Protein AF-A0A7S3ESA7-F1 (afdb_monomer_lite)

Foldseek 3Di:
DLVVVVVVLVVLLCPCLVPPDPPAVVLSVVLVVLLCLLCVLVVLVVVLVVCVPVPDLVVNLVSLVVSLVSLCVSQVVSLVVSLVSLVVCCVVHDVVSSVSNNVSSVVSNVSSVVVSVVSVVVVVVSVVVVVVD

Radius of gyration: 17.73 Å; chains: 1; bounding box: 46×23×50 Å

Organism: NCBI:txid156174

pLDDT: mean 87.41, std 5.63, range [57.69, 95.0]

Secondary structure (DSSP, 8-state):
-HHHHHHHHHHHHHHHHHHSPTTHHHHHHHHHHHHHGGGHHHHHHHHHHHHTTTT-HHHHHHHHHHHHHHHIIIIIIHHHHHHHHHHTTGGGS-HHHHHHHHHHHHHHHHHHHHHHHHHHHHHHHHHHHTT--

Sequence (133 aa):
AGRLAHHTIQLCANMPALRCSPPAARAVRTYLCCAYLAEASTVFLRLRGLTKGAGWPRTQQALLKALVLSFLASRTLNFPACTAMILRRETMLPPAVFRLHMFFAGAGILLNAGWLVQIISILKEERASARSS

Structure (mmCIF, N/CA/C/O backbone):
data_AF-A0A7S3ESA7-F1
#
_entry.id   AF-A0A7S3ESA7-F1
#
loop_
_atom_site.group_PDB
_atom_site.id
_atom_site.type_symbol
_atom_site.label_atom_id
_atom_site.label_alt_id
_atom_site.label_comp_id
_atom_site.label_asym_id
_atom_site.label_entity_id
_atom_site.label_seq_id
_atom_site.pdbx_PDB_ins_code
_atom_site.Cartn_x
_atom_site.Cartn_y
_atom_site.Cartn_z
_atom_site.occupancy
_atom_site.B_iso_or_equiv
_atom_site.auth_seq_id
_atom_site.auth_comp_id
_atom_site.auth_asym_id
_atom_site.auth_atom_id
_atom_site.pdbx_PDB_model_num
ATOM 1 N N . ALA A 1 1 ? -8.411 -13.399 4.066 1.00 57.69 1 ALA A N 1
ATOM 2 C CA . ALA A 1 1 ? -8.221 -13.010 2.651 1.00 57.69 1 ALA A CA 1
ATOM 3 C C . ALA A 1 1 ? -7.338 -11.763 2.474 1.00 57.69 1 ALA A C 1
ATOM 5 O O . ALA A 1 1 ? -6.293 -11.882 1.852 1.00 57.69 1 ALA A O 1
ATOM 6 N N . GLY A 1 2 ? -7.674 -10.598 3.054 1.00 69.94 2 GLY A N 1
ATOM 7 C CA . GLY A 1 2 ? -6.978 -9.326 2.755 1.00 69.94 2 GLY A CA 1
ATOM 8 C C . GLY A 1 2 ? -5.456 -9.285 2.987 1.00 69.94 2 GLY A C 1
ATOM 9 O O . GLY A 1 2 ? -4.736 -8.734 2.164 1.00 69.94 2 GLY A O 1
ATOM 10 N N . ARG A 1 3 ? -4.936 -9.912 4.055 1.00 77.88 3 ARG A N 1
ATOM 11 C CA . ARG A 1 3 ? -3.478 -9.967 4.312 1.00 77.88 3 ARG A CA 1
ATOM 12 C C . ARG A 1 3 ? -2.710 -10.786 3.274 1.00 77.88 3 ARG A C 1
ATOM 14 O O . ARG A 1 3 ? -1.616 -10.401 2.888 1.00 77.88 3 ARG A O 1
ATOM 21 N N . LEU A 1 4 ? -3.286 -11.902 2.826 1.00 82.94 4 LEU A N 1
ATOM 22 C CA . LEU A 1 4 ? -2.665 -12.737 1.800 1.00 82.94 4 LEU A CA 1
ATOM 23 C C . LEU A 1 4 ? -2.599 -11.973 0.475 1.00 82.94 4 LEU A C 1
ATOM 25 O O . LEU A 1 4 ? -1.524 -11.862 -0.097 1.00 82.94 4 LEU A O 1
ATOM 29 N N . ALA A 1 5 ? -3.715 -11.363 0.059 1.00 78.81 5 ALA A N 1
ATOM 30 C CA . ALA A 1 5 ? -3.761 -10.524 -1.138 1.00 78.81 5 ALA A CA 1
ATOM 31 C C . ALA A 1 5 ? -2.725 -9.387 -1.083 1.00 78.81 5 ALA A C 1
ATOM 33 O O . ALA A 1 5 ? -1.999 -9.169 -2.047 1.00 78.81 5 ALA A O 1
ATOM 34 N N . HIS A 1 6 ? -2.594 -8.717 0.067 1.00 83.00 6 HIS A N 1
ATOM 35 C CA . HIS A 1 6 ? -1.585 -7.677 0.292 1.00 83.00 6 HIS A CA 1
ATOM 36 C C . HIS A 1 6 ? -0.153 -8.184 0.081 1.00 83.00 6 HIS A C 1
ATOM 38 O O . HIS A 1 6 ? 0.613 -7.567 -0.654 1.00 83.00 6 HIS A O 1
ATOM 44 N N . HIS A 1 7 ? 0.201 -9.330 0.668 1.00 86.44 7 HIS A N 1
ATOM 45 C CA . HIS A 1 7 ? 1.538 -9.905 0.506 1.00 86.44 7 HIS A CA 1
ATOM 46 C C . HIS A 1 7 ? 1.797 -10.423 -0.910 1.00 86.44 7 HIS A C 1
ATOM 48 O O . HIS A 1 7 ? 2.913 -10.282 -1.401 1.00 86.44 7 HIS A O 1
ATOM 54 N N . THR A 1 8 ? 0.786 -10.959 -1.598 1.00 86.31 8 THR A N 1
ATOM 55 C CA . THR A 1 8 ? 0.902 -11.328 -3.015 1.00 86.31 8 THR A CA 1
ATOM 56 C C . THR A 1 8 ? 1.194 -10.099 -3.875 1.00 86.31 8 THR A C 1
ATOM 58 O O . THR A 1 8 ? 2.134 -10.120 -4.665 1.00 86.31 8 THR A O 1
ATOM 61 N N . ILE A 1 9 ? 0.453 -9.003 -3.674 1.00 85.25 9 ILE A N 1
ATOM 62 C CA . ILE A 1 9 ? 0.683 -7.729 -4.373 1.00 85.25 9 ILE A CA 1
ATOM 63 C C . ILE A 1 9 ? 2.100 -7.216 -4.091 1.00 85.25 9 ILE A C 1
ATOM 65 O O . ILE A 1 9 ? 2.820 -6.863 -5.023 1.00 85.25 9 ILE A O 1
ATOM 69 N N . GLN A 1 10 ? 2.529 -7.219 -2.823 1.00 88.12 10 GLN A N 1
ATOM 70 C CA . GLN A 1 10 ? 3.884 -6.815 -2.443 1.00 88.12 10 GLN A CA 1
ATOM 71 C C . GLN A 1 10 ? 4.950 -7.686 -3.107 1.00 88.12 10 GLN A C 1
ATOM 73 O O . GLN A 1 10 ? 5.914 -7.151 -3.645 1.00 88.12 10 GLN A O 1
ATOM 78 N N . LEU A 1 11 ? 4.801 -9.011 -3.089 1.00 89.31 11 LEU A N 1
ATOM 79 C CA . LEU A 1 11 ? 5.768 -9.922 -3.695 1.00 89.31 11 LEU A CA 1
ATOM 80 C C . LEU A 1 11 ? 5.910 -9.640 -5.194 1.00 89.31 11 LEU A C 1
ATOM 82 O O . LEU A 1 11 ? 7.020 -9.426 -5.681 1.00 89.31 11 LEU A O 1
ATOM 86 N N . CYS A 1 12 ? 4.790 -9.571 -5.914 1.00 88.75 12 CYS A N 1
ATOM 87 C CA . CYS A 1 12 ? 4.797 -9.319 -7.350 1.00 88.75 12 CYS A CA 1
ATOM 88 C C . CYS A 1 12 ? 5.355 -7.931 -7.699 1.00 88.75 12 CYS A C 1
ATOM 90 O O . CYS A 1 12 ? 6.113 -7.814 -8.659 1.00 88.75 12 CYS A O 1
ATOM 92 N N . ALA A 1 13 ? 5.040 -6.899 -6.912 1.00 86.88 13 ALA A N 1
ATOM 93 C CA . ALA A 1 13 ? 5.560 -5.549 -7.121 1.00 86.88 13 ALA A CA 1
ATOM 94 C C . ALA A 1 13 ? 7.057 -5.420 -6.779 1.00 86.88 13 ALA A C 1
ATOM 96 O O . ALA A 1 13 ? 7.756 -4.621 -7.393 1.00 86.88 13 ALA A O 1
ATOM 97 N N . ASN A 1 14 ? 7.577 -6.207 -5.831 1.00 92.56 14 ASN A N 1
ATOM 98 C CA . ASN A 1 14 ? 8.996 -6.185 -5.459 1.00 92.56 14 ASN A CA 1
ATOM 99 C C . ASN A 1 14 ? 9.891 -6.976 -6.424 1.00 92.56 14 ASN A C 1
ATOM 101 O O . ASN A 1 14 ? 11.070 -6.653 -6.569 1.00 92.56 14 ASN A O 1
ATOM 105 N N . MET A 1 15 ? 9.363 -7.996 -7.105 1.00 92.62 15 MET A N 1
ATOM 106 C CA . MET A 1 15 ? 10.154 -8.833 -8.015 1.00 92.62 15 MET A CA 1
ATOM 107 C C . MET A 1 15 ? 10.915 -8.027 -9.090 1.00 92.62 15 MET A C 1
ATOM 109 O O . MET A 1 15 ? 12.118 -8.261 -9.260 1.00 92.62 15 MET A O 1
ATOM 113 N N . PRO A 1 16 ? 10.310 -7.028 -9.764 1.00 91.19 16 PRO A N 1
ATOM 114 C CA . PRO A 1 16 ? 11.033 -6.169 -10.703 1.00 91.19 16 PRO A CA 1
ATOM 115 C C . PRO A 1 16 ? 12.182 -5.357 -10.082 1.00 91.19 16 PRO A C 1
ATOM 117 O O . PRO A 1 16 ? 13.198 -5.150 -10.742 1.00 91.19 16 PRO A O 1
ATOM 120 N N . ALA A 1 17 ? 12.099 -4.957 -8.805 1.00 90.38 17 ALA A N 1
ATOM 121 C CA . ALA A 1 17 ? 13.199 -4.256 -8.121 1.00 90.38 17 ALA A CA 1
ATOM 122 C C . ALA A 1 17 ? 14.455 -5.126 -7.931 1.00 90.38 17 ALA A C 1
ATOM 124 O O . ALA A 1 17 ? 15.556 -4.584 -7.759 1.00 90.38 17 ALA A O 1
ATOM 125 N N . LEU A 1 18 ? 14.290 -6.452 -7.946 1.00 91.12 18 LEU A N 1
ATOM 126 C CA . LEU A 1 18 ? 15.369 -7.433 -7.817 1.00 91.12 18 LEU A CA 1
ATOM 127 C C . LEU A 1 18 ? 15.870 -7.937 -9.173 1.00 91.12 18 LEU A C 1
ATOM 129 O O . LEU A 1 18 ? 17.052 -8.233 -9.311 1.00 91.12 18 LEU A O 1
ATOM 133 N N . ARG A 1 19 ? 14.975 -8.063 -10.161 1.00 92.12 19 ARG A N 1
ATOM 134 C CA . ARG A 1 19 ? 15.272 -8.715 -11.447 1.00 92.12 19 ARG A CA 1
ATOM 135 C C . ARG A 1 19 ? 15.637 -7.757 -12.579 1.00 92.12 19 ARG A C 1
ATOM 137 O O . ARG A 1 19 ? 16.294 -8.188 -13.520 1.00 92.12 19 ARG A O 1
ATOM 144 N N . CYS A 1 20 ? 15.221 -6.492 -12.532 1.00 91.06 20 CYS A N 1
ATOM 145 C CA . CYS A 1 20 ? 15.590 -5.528 -13.568 1.00 91.06 20 CYS A CA 1
ATOM 146 C C . CYS A 1 20 ? 17.050 -5.069 -13.424 1.00 91.06 20 CYS A C 1
ATOM 148 O O . CYS A 1 20 ? 17.587 -4.977 -12.320 1.00 91.06 20 CYS A O 1
ATOM 150 N N . SER A 1 21 ? 17.676 -4.698 -14.540 1.00 91.69 21 SER A N 1
ATOM 151 C CA . SER A 1 21 ? 18.940 -3.961 -14.537 1.00 91.69 21 SER A CA 1
ATOM 152 C C . SER A 1 21 ? 18.704 -2.459 -14.284 1.00 91.69 21 SER A C 1
ATOM 154 O O . SER A 1 21 ? 17.595 -1.943 -14.481 1.00 91.69 21 SER A O 1
ATOM 156 N N . PRO A 1 22 ? 19.715 -1.708 -13.811 1.00 91.19 22 PRO A N 1
ATOM 157 C CA . PRO A 1 22 ? 19.671 -0.247 -13.833 1.00 91.19 22 PRO A CA 1
ATOM 158 C C . PRO A 1 22 ? 19.503 0.274 -15.276 1.00 91.19 22 PRO A C 1
ATOM 160 O O . PRO A 1 22 ? 20.101 -0.304 -16.180 1.00 91.19 22 PRO A O 1
ATOM 163 N N . PRO A 1 23 ? 18.740 1.362 -15.516 1.00 91.00 23 PRO A N 1
ATOM 164 C CA . PRO A 1 23 ? 18.123 2.273 -14.543 1.00 91.00 23 PRO A CA 1
ATOM 165 C C . PRO A 1 23 ? 16.756 1.823 -13.997 1.00 91.00 23 PRO A C 1
ATOM 167 O O . PRO A 1 23 ? 16.333 2.347 -12.964 1.00 91.00 23 PRO A O 1
ATOM 170 N N . ALA A 1 24 ? 16.102 0.840 -14.619 1.00 90.50 24 ALA A N 1
ATOM 171 C CA . ALA A 1 24 ? 14.752 0.395 -14.263 1.00 90.50 24 ALA A CA 1
ATOM 172 C C . ALA A 1 24 ? 14.640 -0.031 -12.790 1.00 90.50 24 ALA A C 1
ATOM 174 O O . ALA A 1 24 ? 13.763 0.447 -12.072 1.00 90.50 24 ALA A O 1
ATOM 175 N N . ALA A 1 25 ? 15.582 -0.838 -12.288 1.00 91.38 25 ALA A N 1
ATOM 176 C CA . ALA A 1 25 ? 15.570 -1.268 -10.885 1.00 91.38 25 ALA A CA 1
ATOM 177 C C . ALA A 1 25 ? 15.638 -0.105 -9.883 1.00 91.38 25 ALA A C 1
ATOM 179 O O . ALA A 1 25 ? 15.008 -0.164 -8.827 1.00 91.38 25 ALA A O 1
ATOM 180 N N . ARG A 1 26 ? 16.372 0.972 -10.204 1.00 93.06 26 ARG A N 1
ATOM 181 C CA . ARG A 1 26 ? 16.441 2.164 -9.342 1.00 93.06 26 ARG A CA 1
ATOM 182 C C . ARG A 1 26 ? 15.101 2.889 -9.311 1.00 93.06 26 ARG A C 1
ATOM 184 O O . ARG A 1 26 ? 14.624 3.197 -8.225 1.00 93.06 26 ARG A O 1
ATOM 191 N N . ALA A 1 27 ? 14.478 3.085 -10.474 1.00 90.88 27 ALA A N 1
ATOM 192 C CA . ALA A 1 27 ? 13.153 3.691 -10.561 1.00 90.88 27 ALA A CA 1
ATOM 193 C C . ALA A 1 27 ? 12.117 2.898 -9.748 1.00 90.88 27 ALA A C 1
ATOM 195 O O . ALA A 1 27 ? 11.374 3.501 -8.974 1.00 90.88 27 ALA A O 1
ATOM 196 N N . VAL A 1 28 ? 12.133 1.561 -9.865 1.00 92.31 28 VAL A N 1
ATOM 197 C CA . VAL A 1 28 ? 11.238 0.668 -9.114 1.00 92.31 28 VAL A CA 1
ATOM 198 C C . VAL A 1 28 ? 11.408 0.845 -7.608 1.00 92.31 28 VAL A C 1
ATOM 200 O O . VAL A 1 28 ? 10.438 1.089 -6.894 1.00 92.31 28 VAL A O 1
ATOM 203 N N . ARG A 1 29 ? 12.647 0.795 -7.112 1.00 93.31 29 ARG A N 1
ATOM 204 C CA . ARG A 1 29 ? 12.933 0.962 -5.679 1.00 93.31 29 ARG A CA 1
ATOM 205 C C . ARG A 1 29 ? 12.453 2.311 -5.146 1.00 93.31 29 ARG A C 1
ATOM 207 O O . ARG A 1 29 ? 11.905 2.353 -4.053 1.00 93.31 29 ARG A O 1
ATOM 214 N N . THR A 1 30 ? 12.606 3.394 -5.911 1.00 92.12 30 THR A N 1
ATOM 215 C CA . THR A 1 30 ? 12.194 4.736 -5.472 1.00 92.12 30 THR A CA 1
ATOM 216 C C . THR A 1 30 ? 10.702 4.813 -5.158 1.00 92.12 30 THR A C 1
ATOM 218 O O . THR A 1 30 ? 10.345 5.225 -4.056 1.00 92.12 30 THR A O 1
ATOM 221 N N . TYR A 1 31 ? 9.821 4.412 -6.081 1.00 90.75 31 TYR A N 1
ATOM 222 C CA . TYR A 1 31 ? 8.383 4.482 -5.801 1.00 90.75 31 TYR A CA 1
ATOM 223 C C . TYR A 1 31 ? 7.915 3.373 -4.849 1.00 90.75 31 TYR A C 1
ATOM 225 O O . TYR A 1 31 ? 6.949 3.583 -4.118 1.00 90.75 31 TYR A O 1
ATOM 233 N N . LEU A 1 32 ? 8.596 2.217 -4.793 1.00 91.25 32 LEU A N 1
ATOM 234 C CA . LEU A 1 32 ? 8.282 1.183 -3.802 1.00 91.25 32 LEU A CA 1
ATOM 235 C C . LEU A 1 32 ? 8.586 1.654 -2.377 1.00 91.25 32 LEU A C 1
ATOM 237 O O . LEU A 1 32 ? 7.763 1.429 -1.496 1.00 91.25 32 LEU A O 1
ATOM 241 N N . CYS A 1 33 ? 9.698 2.359 -2.142 1.00 90.94 33 CYS A N 1
ATOM 242 C CA . CYS A 1 33 ? 9.986 2.957 -0.834 1.00 90.94 33 CYS A CA 1
ATOM 243 C C . CYS A 1 33 ? 8.852 3.884 -0.373 1.00 90.94 33 CYS A C 1
ATOM 245 O O . CYS A 1 33 ? 8.432 3.814 0.780 1.00 90.94 33 CYS A O 1
ATOM 247 N N . CYS A 1 34 ? 8.308 4.704 -1.278 1.00 87.69 34 CYS A N 1
ATOM 248 C CA . CYS A 1 34 ? 7.135 5.527 -0.982 1.00 87.69 34 CYS A CA 1
ATOM 249 C C . CYS A 1 34 ? 5.906 4.660 -0.681 1.00 87.69 34 CYS A C 1
ATOM 251 O O . CYS A 1 34 ? 5.226 4.894 0.317 1.00 87.69 34 CYS A O 1
ATOM 253 N N . ALA A 1 35 ? 5.647 3.615 -1.472 1.00 87.31 35 ALA A N 1
ATOM 254 C CA . ALA A 1 35 ? 4.530 2.701 -1.237 1.00 87.31 35 ALA A CA 1
ATOM 255 C C . ALA A 1 35 ? 4.611 2.012 0.141 1.00 87.31 35 ALA A C 1
ATOM 257 O O . ALA A 1 35 ? 3.581 1.821 0.786 1.00 87.31 35 ALA A O 1
ATOM 258 N N . TYR A 1 36 ? 5.815 1.714 0.645 1.00 88.50 36 TYR A N 1
ATOM 259 C CA . TYR A 1 36 ? 6.024 1.132 1.978 1.00 88.50 36 TYR A CA 1
ATOM 260 C C . TYR A 1 36 ? 5.634 2.057 3.138 1.00 88.50 36 TYR A C 1
ATOM 262 O O . TYR A 1 3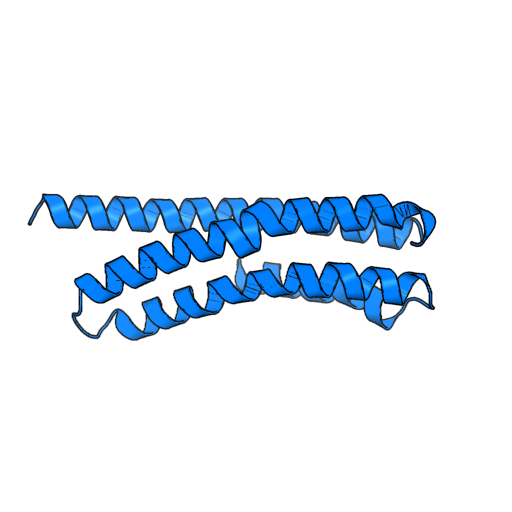6 ? 5.338 1.557 4.225 1.00 88.50 36 TYR A O 1
ATOM 270 N N . LEU A 1 37 ? 5.527 3.375 2.928 1.00 86.19 37 LEU A N 1
ATOM 271 C CA . LEU A 1 37 ? 4.994 4.288 3.951 1.00 86.19 37 LEU A CA 1
ATOM 272 C C . LEU A 1 37 ? 3.560 3.923 4.363 1.00 86.19 37 LEU A C 1
ATOM 274 O O . LEU A 1 37 ? 3.154 4.217 5.484 1.00 86.19 37 LEU A O 1
ATOM 278 N N . ALA A 1 38 ? 2.818 3.215 3.507 1.00 84.56 38 ALA A N 1
ATOM 279 C CA . ALA A 1 38 ? 1.501 2.661 3.814 1.00 84.56 38 ALA A CA 1
ATOM 280 C C . ALA A 1 38 ? 1.482 1.708 5.017 1.00 84.56 38 ALA A C 1
ATOM 282 O O . ALA A 1 38 ? 0.436 1.502 5.638 1.00 84.56 38 ALA A O 1
ATOM 283 N N . GLU A 1 39 ? 2.620 1.111 5.365 1.00 84.94 39 GLU A N 1
ATOM 284 C CA . GLU A 1 39 ? 2.725 0.254 6.544 1.00 84.94 39 GLU A CA 1
ATOM 285 C C . GLU A 1 39 ? 2.703 1.052 7.856 1.00 84.94 39 GLU A C 1
ATOM 287 O O . GLU A 1 39 ? 2.432 0.482 8.912 1.00 84.94 39 GLU A O 1
ATOM 292 N N . ALA A 1 40 ? 2.882 2.379 7.813 1.00 83.62 40 ALA A N 1
ATOM 293 C CA . ALA A 1 40 ? 2.783 3.230 8.997 1.00 83.62 40 ALA A CA 1
ATOM 294 C C . ALA A 1 40 ? 1.391 3.156 9.648 1.00 83.62 40 ALA A C 1
ATOM 296 O O . ALA A 1 40 ? 1.281 3.096 10.874 1.00 83.62 40 ALA A O 1
ATOM 297 N N . SER A 1 41 ? 0.313 3.067 8.857 1.00 82.94 41 SER A N 1
ATOM 298 C CA . SER A 1 41 ? -1.041 2.906 9.410 1.00 82.94 41 SER A CA 1
ATOM 299 C C . SER A 1 41 ? -1.224 1.571 10.146 1.00 82.94 41 SER A C 1
ATOM 301 O O . SER A 1 41 ? -2.075 1.452 11.029 1.00 82.94 41 SER A O 1
ATOM 303 N N . THR A 1 42 ? -0.420 0.553 9.814 1.00 85.38 42 THR A N 1
ATOM 304 C CA . THR A 1 42 ? -0.462 -0.770 10.452 1.00 85.38 42 THR A CA 1
ATOM 305 C C . THR A 1 42 ? -0.028 -0.694 11.921 1.00 85.38 42 THR A C 1
ATOM 307 O O . THR A 1 42 ? -0.522 -1.469 12.742 1.00 85.38 42 THR A O 1
ATOM 310 N N . VAL A 1 43 ? 0.827 0.271 12.287 1.00 87.00 43 VAL A N 1
ATOM 311 C CA . VAL A 1 43 ? 1.233 0.519 13.681 1.00 87.00 43 VAL A CA 1
ATOM 312 C C . VAL A 1 43 ? 0.020 0.888 14.535 1.00 87.00 43 VAL A C 1
ATOM 314 O O . VAL A 1 43 ? -0.252 0.226 15.535 1.00 87.00 43 VAL A O 1
ATOM 317 N N . PHE A 1 44 ? -0.770 1.876 14.106 1.00 87.50 44 PHE A N 1
ATOM 318 C CA . PHE A 1 44 ? -1.969 2.312 14.833 1.00 87.50 44 PHE A CA 1
ATOM 319 C C . PHE A 1 44 ? -3.042 1.223 14.898 1.00 87.50 44 PHE A C 1
ATOM 321 O O . PHE A 1 44 ? -3.693 1.056 15.930 1.00 87.50 44 PHE A O 1
ATOM 328 N N . LEU A 1 45 ? -3.185 0.429 13.832 1.00 85.69 45 LEU A N 1
ATOM 329 C CA . LEU A 1 45 ? -4.097 -0.714 13.816 1.00 85.69 45 LEU A CA 1
ATOM 330 C C . LEU A 1 45 ? -3.713 -1.755 14.879 1.00 85.69 45 LEU A C 1
ATOM 332 O O . LEU A 1 45 ? -4.576 -2.233 15.617 1.00 85.69 45 LEU A O 1
ATOM 336 N N . ARG A 1 46 ? -2.419 -2.089 14.977 1.00 87.56 46 ARG A N 1
ATOM 337 C CA . ARG A 1 46 ? -1.901 -3.039 15.973 1.00 87.56 46 ARG A CA 1
ATOM 338 C C . ARG A 1 46 ? -2.032 -2.495 17.391 1.00 87.56 46 ARG A C 1
ATOM 340 O O . ARG A 1 46 ? -2.521 -3.213 18.258 1.00 87.56 46 ARG A O 1
ATOM 347 N N . LEU A 1 47 ? -1.673 -1.229 17.612 1.00 86.69 47 LEU A N 1
ATOM 348 C CA . LEU A 1 47 ? -1.823 -0.571 18.913 1.00 86.69 47 LEU A CA 1
ATOM 349 C C . LEU A 1 47 ? -3.280 -0.586 19.388 1.00 86.69 47 LEU A C 1
ATOM 351 O O . LEU A 1 47 ? -3.543 -0.906 20.547 1.00 86.69 47 LEU A O 1
ATOM 355 N N . ARG A 1 48 ? -4.241 -0.318 18.494 1.00 83.69 48 ARG A N 1
ATOM 356 C CA . ARG A 1 48 ? -5.672 -0.426 18.811 1.00 83.69 48 ARG A CA 1
ATOM 357 C C . ARG A 1 48 ? -6.070 -1.856 19.191 1.00 83.69 48 ARG A C 1
ATOM 359 O O . ARG A 1 48 ? -6.789 -2.050 20.165 1.00 83.69 48 ARG A O 1
ATOM 366 N N . GLY A 1 49 ? -5.584 -2.858 18.456 1.00 84.81 49 GLY A N 1
ATOM 367 C CA . GLY A 1 49 ? -5.836 -4.271 18.761 1.00 84.81 49 GLY A CA 1
ATOM 368 C C . GLY A 1 49 ? -5.337 -4.684 20.150 1.00 84.81 49 GLY A C 1
ATOM 369 O O . GLY A 1 49 ? -6.082 -5.309 20.899 1.00 84.81 49 GLY A O 1
ATOM 370 N N . LEU A 1 50 ? -4.119 -4.273 20.515 1.00 86.62 50 LEU A N 1
ATOM 371 C CA . LEU A 1 50 ? -3.511 -4.559 21.822 1.00 86.62 50 LEU A CA 1
ATOM 372 C C . LEU A 1 50 ? -4.256 -3.901 22.987 1.00 86.62 50 LEU A C 1
ATOM 374 O O . LEU A 1 50 ? -4.359 -4.465 24.070 1.00 86.62 50 LEU A O 1
ATOM 378 N N . THR A 1 51 ? -4.797 -2.708 22.767 1.00 85.75 51 THR A N 1
ATOM 379 C CA . THR A 1 51 ? -5.454 -1.924 23.818 1.00 85.75 51 THR A CA 1
ATOM 380 C C . THR A 1 51 ? -6.934 -2.280 23.999 1.00 85.75 51 THR A C 1
ATOM 382 O O . THR A 1 51 ? -7.561 -1.794 24.942 1.00 85.75 51 THR A O 1
ATOM 385 N N . LYS A 1 52 ? -7.517 -3.113 23.119 1.00 79.25 52 LYS A N 1
ATOM 386 C CA . LYS A 1 52 ? -8.963 -3.410 23.092 1.00 79.25 52 LYS A CA 1
ATOM 387 C C . LYS A 1 52 ? -9.459 -4.104 24.370 1.00 79.25 52 LYS A C 1
ATOM 389 O O . LYS A 1 52 ? -10.615 -3.937 24.735 1.00 79.25 52 LYS A O 1
ATOM 394 N N . GLY A 1 53 ? -8.582 -4.835 25.065 1.00 77.44 53 GLY A N 1
ATOM 395 C CA . GLY A 1 53 ? -8.880 -5.500 26.341 1.00 77.44 53 GLY A CA 1
ATOM 396 C C . GLY A 1 53 ? -8.568 -4.679 27.598 1.00 77.44 53 GLY A C 1
ATOM 397 O O . GLY A 1 53 ? -8.920 -5.102 28.689 1.00 77.44 53 GLY A O 1
ATOM 398 N N . ALA A 1 54 ? -7.927 -3.511 27.473 1.00 79.94 54 ALA A N 1
ATOM 399 C CA . ALA A 1 54 ? -7.438 -2.740 28.623 1.00 79.94 54 ALA A CA 1
ATOM 400 C C . ALA A 1 54 ? -8.507 -1.847 29.290 1.00 79.94 54 ALA A C 1
ATOM 402 O O . ALA A 1 54 ? -8.228 -1.209 30.299 1.00 79.94 54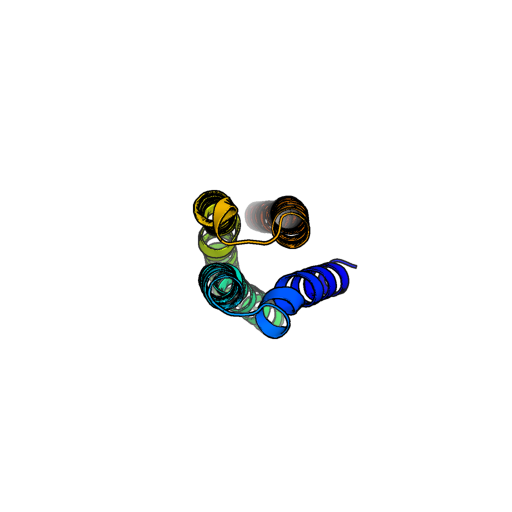 ALA A O 1
ATOM 403 N N . GLY A 1 55 ? -9.718 -1.758 28.725 1.00 74.94 55 GLY A N 1
ATOM 404 C CA . GLY A 1 55 ? -10.813 -0.968 29.305 1.00 74.94 55 GLY A CA 1
ATOM 405 C C . GLY A 1 55 ? -10.617 0.554 29.243 1.00 74.94 55 GLY A C 1
ATOM 406 O O . GLY A 1 55 ? -11.172 1.273 30.066 1.00 74.94 55 GLY A O 1
ATOM 407 N N . TRP A 1 56 ? -9.823 1.071 28.294 1.00 84.62 56 TRP A N 1
ATOM 408 C CA . TRP A 1 56 ? -9.512 2.508 28.175 1.00 84.62 56 TRP A CA 1
ATOM 409 C C . TRP A 1 56 ? -10.225 3.170 26.981 1.00 84.62 56 TRP A C 1
ATOM 411 O O . TRP A 1 56 ? -9.629 3.322 25.908 1.00 84.62 56 TRP A O 1
ATOM 421 N N . PRO A 1 57 ? -11.490 3.610 27.131 1.00 81.94 57 PRO A N 1
ATOM 422 C CA . PRO A 1 57 ? -12.309 4.084 26.012 1.00 81.94 57 PRO A CA 1
ATOM 423 C C . PRO A 1 57 ? -11.759 5.352 25.341 1.00 81.94 57 PRO A C 1
ATOM 425 O O . PRO A 1 57 ? -11.799 5.473 24.117 1.00 81.94 57 PRO A O 1
ATOM 428 N N . ARG A 1 58 ? -11.172 6.283 26.108 1.00 84.56 58 ARG A N 1
ATOM 429 C CA . ARG A 1 58 ? -10.560 7.506 25.549 1.00 84.56 58 ARG A CA 1
ATOM 430 C C . ARG A 1 58 ? -9.351 7.187 24.663 1.00 84.56 58 ARG A C 1
ATOM 432 O O . ARG A 1 58 ? -9.213 7.752 23.579 1.00 84.56 58 ARG A O 1
ATOM 439 N N . THR A 1 59 ? -8.516 6.242 25.092 1.00 87.00 59 THR A N 1
ATOM 440 C CA . THR A 1 59 ? -7.344 5.781 24.334 1.00 87.00 59 THR A CA 1
ATOM 441 C C . THR A 1 59 ? -7.762 5.046 23.063 1.00 87.00 59 THR A C 1
ATOM 443 O O . THR A 1 59 ? -7.194 5.302 22.004 1.00 87.00 59 THR A O 1
ATOM 446 N N . GLN A 1 60 ? -8.800 4.203 23.129 1.00 84.94 60 GLN A N 1
ATOM 447 C CA . GLN A 1 60 ? -9.374 3.542 21.949 1.00 84.94 60 GLN A CA 1
ATOM 448 C C . GLN A 1 60 ? -9.824 4.547 20.887 1.00 84.94 60 GLN A C 1
ATOM 450 O O . GLN A 1 60 ? -9.449 4.426 19.720 1.00 84.94 60 GLN A O 1
ATOM 455 N N . GLN A 1 61 ? -10.559 5.585 21.293 1.00 84.75 61 GLN A N 1
ATOM 456 C CA . GLN A 1 61 ? -11.023 6.619 20.369 1.00 84.75 61 GLN A CA 1
ATOM 457 C C . GLN A 1 61 ? -9.869 7.432 19.770 1.00 84.75 61 GLN A C 1
ATOM 459 O O . GLN A 1 61 ? -9.893 7.746 18.577 1.00 84.75 61 GLN A O 1
ATOM 464 N N . ALA A 1 62 ? -8.852 7.774 20.567 1.00 88.50 62 ALA A N 1
ATOM 465 C CA . ALA A 1 62 ? -7.662 8.464 20.073 1.00 88.50 62 ALA A CA 1
ATOM 466 C C . ALA A 1 62 ? -6.903 7.610 19.043 1.00 88.50 62 ALA A C 1
ATOM 468 O O . ALA A 1 62 ? -6.569 8.099 17.963 1.00 88.50 62 ALA A O 1
ATOM 469 N N . LEU A 1 63 ? -6.710 6.318 19.331 1.00 89.50 63 LEU A N 1
ATOM 470 C CA . LEU A 1 63 ? -6.072 5.368 18.419 1.00 89.50 63 LEU A CA 1
ATOM 471 C C . LEU A 1 63 ? -6.881 5.163 17.140 1.00 89.50 63 LEU A C 1
ATOM 473 O O . LEU A 1 63 ? -6.297 5.078 16.064 1.00 89.50 63 LEU A O 1
ATOM 477 N N . LEU A 1 64 ? -8.212 5.131 17.223 1.00 88.00 64 LEU A N 1
ATOM 478 C CA . LEU A 1 64 ? -9.068 5.023 16.046 1.00 88.00 64 LEU A CA 1
ATOM 479 C C . LEU A 1 64 ? -8.983 6.275 15.161 1.00 88.00 64 LEU A C 1
ATOM 481 O O . LEU A 1 64 ? -8.869 6.154 13.942 1.00 88.00 64 LEU A O 1
ATOM 485 N N . LYS A 1 65 ? -8.967 7.478 15.750 1.00 87.75 65 LYS A N 1
ATOM 486 C CA . LYS A 1 65 ? -8.742 8.729 15.002 1.00 87.75 65 LYS A CA 1
ATOM 487 C C . LYS A 1 65 ? -7.359 8.748 14.346 1.00 87.75 65 LYS A C 1
ATOM 489 O O . LYS A 1 65 ? -7.256 9.062 13.163 1.00 87.75 65 LYS A O 1
ATOM 494 N N . ALA A 1 66 ? -6.314 8.369 15.083 1.00 90.19 66 ALA A N 1
ATOM 495 C CA . ALA A 1 66 ? -4.955 8.271 14.554 1.00 90.19 66 ALA A CA 1
ATOM 496 C C . ALA A 1 66 ? -4.849 7.223 13.434 1.00 90.19 66 ALA A C 1
ATOM 498 O O . ALA A 1 66 ? -4.188 7.460 12.423 1.00 90.19 66 ALA A O 1
ATOM 499 N N . LEU A 1 67 ? -5.555 6.095 13.558 1.00 90.25 67 LEU A N 1
ATOM 500 C CA . LEU A 1 67 ? -5.663 5.087 12.507 1.00 90.25 67 LEU A CA 1
ATOM 501 C C . LEU A 1 67 ? -6.319 5.664 11.249 1.00 90.25 67 LEU A C 1
ATOM 503 O O . LEU A 1 67 ? -5.763 5.511 10.171 1.00 90.25 67 LEU A O 1
ATOM 507 N N . VAL A 1 68 ? -7.450 6.364 11.367 1.00 89.00 68 VAL A N 1
ATOM 508 C CA . VAL A 1 68 ? -8.116 7.001 10.215 1.00 89.00 68 VAL A CA 1
ATOM 509 C C . VAL A 1 68 ? -7.184 8.001 9.528 1.00 89.00 68 VAL A C 1
ATOM 511 O O . VAL A 1 68 ? -7.003 7.935 8.314 1.00 89.00 68 VAL A O 1
ATOM 514 N N . LEU A 1 69 ? -6.565 8.902 10.296 1.00 89.38 69 LEU A N 1
ATOM 515 C CA . LEU A 1 69 ? -5.677 9.935 9.756 1.00 89.38 69 LEU A CA 1
ATOM 516 C C . LEU A 1 69 ? -4.440 9.332 9.086 1.00 89.38 69 LEU A C 1
ATOM 518 O O . LEU A 1 69 ? -4.116 9.683 7.952 1.00 89.38 69 LEU A O 1
ATOM 522 N N . SER A 1 70 ? -3.777 8.387 9.755 1.00 89.00 70 SER A N 1
ATOM 523 C CA . SER A 1 70 ? -2.619 7.694 9.186 1.00 89.00 70 SER A CA 1
ATOM 524 C C . SER A 1 70 ? -3.000 6.880 7.953 1.00 89.00 70 SER A C 1
ATOM 526 O O . SER A 1 70 ? -2.232 6.860 6.998 1.00 89.00 70 SER A O 1
ATOM 528 N N . PHE A 1 71 ? -4.183 6.261 7.908 1.00 89.12 71 PHE A N 1
ATOM 529 C CA . PHE A 1 71 ? -4.665 5.527 6.738 1.00 89.12 71 PHE A CA 1
ATOM 530 C C . PHE A 1 71 ? -4.953 6.466 5.555 1.00 89.12 71 PHE A C 1
ATOM 532 O O . PHE A 1 71 ? -4.552 6.190 4.423 1.00 89.12 71 PHE A O 1
ATOM 539 N N . LEU A 1 72 ? -5.588 7.615 5.797 1.00 86.50 72 LEU A N 1
ATOM 540 C CA . LEU A 1 72 ? -5.807 8.627 4.760 1.00 86.50 72 LEU A CA 1
ATOM 541 C C . LEU A 1 72 ? -4.477 9.132 4.185 1.00 86.50 72 LEU A C 1
ATOM 543 O O . LEU A 1 72 ? -4.277 9.083 2.971 1.00 86.50 72 LEU A O 1
ATOM 547 N N . ALA A 1 73 ? -3.540 9.534 5.045 1.00 85.88 73 ALA A N 1
ATOM 548 C CA . ALA A 1 73 ? -2.249 10.062 4.615 1.00 85.88 73 ALA A CA 1
ATOM 549 C C . ALA A 1 73 ? -1.384 9.000 3.912 1.00 85.88 73 ALA A C 1
ATOM 551 O O . ALA A 1 73 ? -0.965 9.180 2.770 1.00 85.88 73 ALA A O 1
ATOM 552 N N . SER A 1 74 ? -1.144 7.866 4.574 1.00 85.19 74 SER A N 1
ATOM 553 C CA . SER A 1 74 ? -0.168 6.864 4.121 1.00 85.19 74 SER A CA 1
ATOM 554 C C . SER A 1 74 ? -0.673 5.939 3.017 1.00 85.19 74 SER A C 1
ATOM 556 O O . SER A 1 74 ? 0.139 5.297 2.348 1.00 85.19 74 SER A O 1
ATOM 558 N N . ARG A 1 75 ? -1.994 5.849 2.813 1.00 83.50 75 ARG A N 1
ATOM 559 C CA . ARG A 1 75 ? -2.591 4.966 1.802 1.00 83.50 75 ARG A CA 1
ATOM 560 C C . ARG A 1 75 ? -3.408 5.728 0.776 1.00 83.50 75 ARG A C 1
ATOM 562 O O . ARG A 1 75 ? -3.128 5.604 -0.409 1.00 83.50 75 ARG A O 1
ATOM 569 N N . THR A 1 76 ? -4.367 6.544 1.207 1.00 81.75 76 THR A N 1
ATOM 570 C CA . THR A 1 76 ? -5.303 7.196 0.268 1.00 81.75 76 THR A CA 1
ATOM 571 C C . THR A 1 76 ? -4.622 8.276 -0.570 1.00 81.75 76 THR A C 1
ATOM 573 O O . THR A 1 76 ? -4.862 8.341 -1.769 1.00 81.75 76 THR A O 1
ATOM 576 N N . LEU A 1 77 ? -3.743 9.086 0.027 1.00 84.69 77 LEU A N 1
ATOM 577 C CA . LEU A 1 77 ? -2.996 10.125 -0.697 1.00 84.69 77 LEU A CA 1
ATOM 578 C C . LEU A 1 77 ? -1.695 9.591 -1.308 1.00 84.69 77 LEU A C 1
ATOM 580 O O . LEU A 1 77 ? -1.331 9.937 -2.432 1.00 84.69 77 LEU A O 1
ATOM 584 N N . ASN A 1 78 ? -1.008 8.711 -0.582 1.00 87.81 78 ASN A N 1
ATOM 585 C CA . ASN A 1 78 ? 0.283 8.174 -0.997 1.00 87.81 78 ASN A CA 1
ATOM 586 C C . ASN A 1 78 ? 0.193 7.264 -2.235 1.00 87.81 78 ASN A C 1
ATOM 588 O O . ASN A 1 78 ? 1.063 7.338 -3.097 1.00 87.81 78 ASN A O 1
ATOM 592 N N . PHE A 1 79 ? -0.842 6.421 -2.366 1.00 85.56 79 PHE A N 1
ATOM 593 C CA . PHE A 1 79 ? -0.946 5.517 -3.522 1.00 85.56 79 PHE A CA 1
ATOM 594 C C . PHE A 1 79 ? -1.129 6.265 -4.851 1.00 85.56 79 PHE A C 1
ATOM 596 O O . PHE A 1 79 ? -0.373 5.969 -5.771 1.00 85.56 79 PHE A O 1
ATOM 603 N N . PRO A 1 80 ? -2.029 7.261 -4.980 1.00 88.88 80 PRO A N 1
ATOM 604 C CA . PRO A 1 80 ? -2.091 8.112 -6.169 1.00 88.88 80 PRO A CA 1
ATOM 605 C C . PRO A 1 80 ? -0.766 8.813 -6.483 1.00 88.88 80 PRO A C 1
ATOM 607 O O . PRO A 1 80 ? -0.356 8.852 -7.644 1.00 88.88 80 PRO A O 1
ATOM 610 N N . ALA A 1 81 ? -0.057 9.309 -5.462 1.00 89.94 81 ALA A N 1
ATOM 611 C CA . ALA A 1 81 ? 1.267 9.899 -5.646 1.00 89.94 81 ALA A CA 1
ATOM 612 C C . ALA A 1 81 ? 2.284 8.869 -6.179 1.00 89.94 81 ALA A C 1
ATOM 614 O O . ALA A 1 81 ? 3.005 9.154 -7.136 1.00 89.94 81 ALA A O 1
ATOM 615 N N . CYS A 1 82 ? 2.292 7.648 -5.635 1.00 91.06 82 CYS A N 1
ATOM 616 C CA . CYS A 1 82 ? 3.120 6.544 -6.127 1.00 91.06 82 CYS A CA 1
ATOM 617 C C . CYS A 1 82 ? 2.764 6.166 -7.574 1.00 91.06 82 CYS A C 1
ATOM 619 O O . CYS A 1 82 ? 3.662 5.977 -8.392 1.00 91.06 82 CYS A O 1
ATOM 621 N N . THR A 1 83 ? 1.477 6.121 -7.927 1.00 92.38 83 THR A N 1
ATOM 622 C CA . THR A 1 83 ? 1.020 5.885 -9.305 1.00 92.38 83 THR A CA 1
ATOM 623 C C . THR A 1 83 ? 1.532 6.971 -10.248 1.00 92.38 83 THR A C 1
ATOM 625 O O . THR A 1 83 ? 2.070 6.659 -11.307 1.00 92.38 83 THR A O 1
ATOM 628 N N . ALA A 1 84 ? 1.459 8.244 -9.850 1.00 93.44 84 ALA A N 1
ATOM 629 C CA . ALA A 1 84 ? 2.016 9.343 -10.635 1.00 93.44 84 ALA A CA 1
ATOM 630 C C . ALA A 1 84 ? 3.540 9.209 -10.821 1.00 93.44 84 ALA A C 1
ATOM 632 O O . ALA A 1 84 ? 4.062 9.515 -11.894 1.00 93.44 84 ALA A O 1
ATOM 633 N N . MET A 1 85 ? 4.264 8.711 -9.812 1.00 93.50 85 MET A N 1
ATOM 634 C CA . MET A 1 85 ? 5.694 8.408 -9.940 1.00 93.50 85 MET A CA 1
ATOM 635 C C . MET A 1 85 ? 5.964 7.267 -10.927 1.00 93.50 85 MET A C 1
ATOM 637 O O . MET A 1 85 ? 6.932 7.362 -11.679 1.00 93.50 85 MET A O 1
ATOM 641 N N . ILE A 1 86 ? 5.128 6.223 -10.956 1.00 93.75 86 ILE A N 1
ATOM 642 C CA . ILE A 1 86 ? 5.235 5.127 -11.934 1.00 93.75 86 ILE A CA 1
ATOM 643 C C . ILE A 1 86 ? 5.014 5.668 -13.353 1.00 93.75 86 ILE A C 1
ATOM 645 O O . ILE A 1 86 ? 5.847 5.424 -14.223 1.00 93.75 86 ILE A O 1
ATOM 649 N N . LEU A 1 87 ? 3.958 6.465 -13.566 1.00 94.94 87 LEU A N 1
ATOM 650 C CA . LEU A 1 87 ? 3.643 7.088 -14.860 1.00 94.94 87 LEU A CA 1
ATOM 651 C C . LEU A 1 87 ? 4.805 7.943 -15.386 1.00 94.94 87 LEU A C 1
ATOM 653 O O . LEU A 1 87 ? 5.224 7.800 -16.528 1.00 94.94 87 LEU A O 1
ATOM 657 N N . ARG A 1 88 ? 5.415 8.770 -14.530 1.00 94.4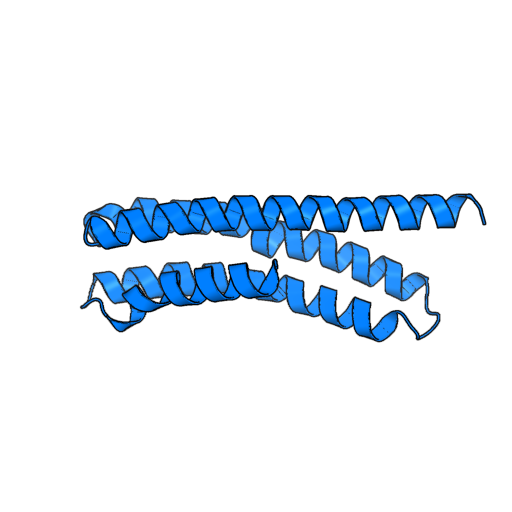4 88 ARG A N 1
ATOM 658 C CA . ARG A 1 88 ? 6.580 9.600 -14.902 1.00 94.44 88 ARG A CA 1
ATOM 659 C C . ARG A 1 88 ? 7.836 8.797 -15.261 1.00 94.44 88 ARG A C 1
ATOM 661 O O . ARG A 1 88 ? 8.802 9.371 -15.756 1.00 94.44 88 ARG A O 1
ATOM 668 N N . ARG A 1 89 ? 7.870 7.498 -14.956 1.00 91.44 89 ARG A N 1
ATOM 669 C CA . ARG A 1 89 ? 9.005 6.598 -15.204 1.00 91.44 89 ARG A CA 1
ATOM 670 C C . ARG A 1 89 ? 8.713 5.582 -16.306 1.00 91.44 89 ARG A C 1
ATOM 672 O O . ARG A 1 89 ? 9.525 4.681 -16.487 1.00 91.44 89 ARG A O 1
ATOM 679 N N . GLU A 1 90 ? 7.613 5.731 -17.044 1.00 91.88 90 GLU A N 1
ATOM 680 C CA . GLU A 1 90 ? 7.208 4.824 -18.126 1.00 91.88 90 GLU A CA 1
ATOM 681 C C . GLU A 1 90 ? 8.357 4.525 -19.099 1.00 91.88 90 GLU A C 1
ATOM 683 O O . GLU A 1 90 ? 8.671 3.365 -19.345 1.00 91.88 90 GLU A O 1
ATOM 688 N N . THR A 1 91 ? 9.074 5.558 -19.550 1.00 91.12 91 THR A N 1
ATOM 689 C CA . THR A 1 91 ? 10.195 5.429 -20.498 1.00 91.12 91 THR A CA 1
ATOM 690 C C . THR A 1 91 ? 11.412 4.686 -19.938 1.00 91.12 91 THR A C 1
ATOM 692 O O . THR A 1 91 ? 12.268 4.244 -20.698 1.00 91.12 91 THR A O 1
ATOM 695 N N . MET A 1 92 ? 11.511 4.538 -18.613 1.00 91.31 92 MET A N 1
ATOM 696 C CA . MET A 1 92 ? 12.613 3.845 -17.937 1.00 91.31 92 MET A CA 1
ATOM 697 C C . MET A 1 92 ? 12.298 2.376 -17.639 1.00 91.31 92 MET A C 1
ATOM 699 O O . MET A 1 92 ? 13.179 1.658 -17.162 1.00 91.31 92 MET A O 1
ATOM 703 N N . LEU A 1 93 ? 11.057 1.932 -17.852 1.00 91.25 93 LEU A N 1
ATOM 704 C CA . LEU A 1 93 ? 10.593 0.600 -17.484 1.00 91.25 93 LEU A CA 1
ATOM 705 C C . LEU A 1 93 ? 10.300 -0.239 -18.734 1.00 91.25 93 LEU A C 1
ATOM 707 O O . LEU A 1 93 ? 9.682 0.253 -19.675 1.00 91.25 93 LEU A O 1
ATOM 711 N N . PRO A 1 94 ? 10.660 -1.536 -18.743 1.00 93.81 94 PRO A N 1
ATOM 712 C CA . PRO A 1 94 ? 10.170 -2.445 -19.769 1.00 93.81 94 PRO A CA 1
ATOM 713 C C . PRO A 1 94 ? 8.629 -2.437 -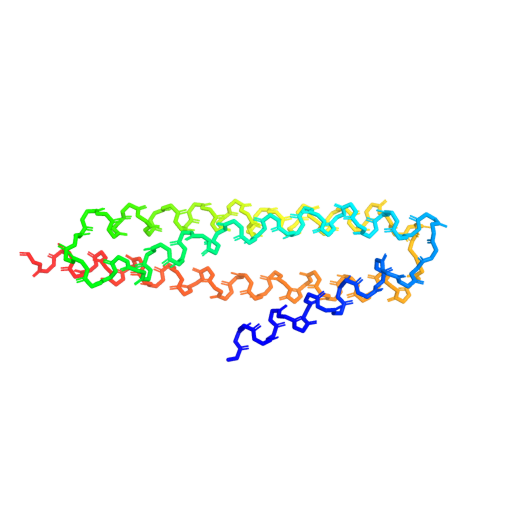19.806 1.00 93.81 94 PRO A C 1
ATOM 715 O O . PRO A 1 94 ? 8.014 -2.473 -18.735 1.00 93.81 94 PRO A O 1
ATOM 718 N N . PRO A 1 95 ? 7.976 -2.481 -20.984 1.00 94.50 95 PRO A N 1
ATOM 719 C CA . PRO A 1 95 ? 6.516 -2.365 -21.085 1.00 94.50 95 PRO A CA 1
ATOM 720 C C . PRO A 1 95 ? 5.746 -3.384 -20.235 1.00 94.50 95 PRO A C 1
ATOM 722 O O . PRO A 1 95 ? 4.718 -3.066 -19.641 1.00 94.50 95 PRO A O 1
ATOM 725 N N . ALA A 1 96 ? 6.259 -4.614 -20.132 1.00 93.50 96 ALA A N 1
ATOM 726 C CA . ALA A 1 96 ? 5.671 -5.646 -19.282 1.00 93.50 96 ALA A CA 1
ATOM 727 C C . ALA A 1 96 ? 5.726 -5.277 -17.788 1.00 93.50 96 ALA A C 1
ATOM 729 O O . ALA A 1 96 ? 4.740 -5.455 -17.077 1.00 93.50 96 ALA A O 1
ATOM 730 N N . VAL A 1 97 ? 6.849 -4.717 -17.330 1.00 93.06 97 VAL A N 1
ATOM 731 C CA . VAL A 1 97 ? 7.041 -4.266 -15.944 1.00 93.06 97 VAL A CA 1
ATOM 732 C C . VAL A 1 97 ? 6.136 -3.073 -15.654 1.00 93.06 97 VAL A C 1
ATOM 734 O O . VAL A 1 97 ? 5.440 -3.069 -14.644 1.00 93.06 97 VAL A O 1
ATOM 737 N N . PHE A 1 98 ? 6.076 -2.096 -16.558 1.00 94.62 98 PHE A N 1
ATOM 738 C CA . PHE A 1 98 ? 5.186 -0.948 -16.411 1.00 94.62 98 PHE A CA 1
ATOM 739 C C . PHE A 1 98 ? 3.716 -1.373 -16.268 1.00 94.62 98 PHE A C 1
ATOM 741 O O . PHE A 1 98 ? 3.061 -0.995 -15.298 1.00 94.62 98 PHE A O 1
ATOM 748 N N . ARG A 1 99 ? 3.217 -2.236 -17.167 1.00 95.00 99 ARG A N 1
ATOM 749 C CA . ARG A 1 99 ? 1.842 -2.765 -17.093 1.00 95.00 99 ARG A CA 1
ATOM 750 C C . ARG A 1 99 ? 1.574 -3.515 -15.791 1.00 95.00 99 ARG A C 1
ATOM 752 O O . ARG A 1 99 ? 0.529 -3.308 -15.180 1.00 95.00 99 ARG A O 1
ATOM 759 N N . LEU A 1 100 ? 2.522 -4.343 -15.348 1.0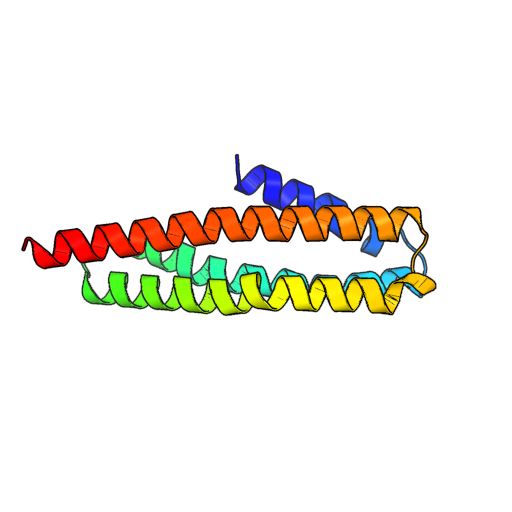0 93.19 100 LEU A N 1
ATOM 760 C CA . LEU A 1 100 ? 2.431 -5.066 -14.079 1.00 93.19 100 LEU A CA 1
ATOM 761 C C . LEU A 1 100 ? 2.284 -4.099 -12.894 1.00 93.19 100 LEU A C 1
ATOM 763 O O . LEU A 1 100 ? 1.399 -4.266 -12.058 1.00 93.19 100 LEU A O 1
ATOM 767 N N . HIS A 1 101 ? 3.119 -3.061 -12.839 1.00 93.31 101 HIS A N 1
ATOM 768 C CA . HIS A 1 101 ? 3.073 -2.067 -11.770 1.00 93.31 101 HIS A CA 1
ATOM 769 C C . HIS A 1 101 ? 1.803 -1.217 -11.806 1.00 93.31 101 HIS A C 1
ATOM 771 O O . HIS A 1 101 ? 1.235 -0.959 -10.749 1.00 93.31 101 HIS A O 1
ATOM 777 N N . MET A 1 102 ? 1.314 -0.836 -12.987 1.00 94.00 102 MET A N 1
ATOM 778 C CA . MET A 1 102 ? 0.040 -0.122 -13.118 1.00 94.00 102 MET A CA 1
ATOM 779 C C . MET A 1 102 ? -1.149 -0.982 -12.675 1.00 94.00 102 MET A C 1
ATOM 781 O O . MET A 1 102 ? -2.025 -0.493 -11.959 1.00 94.00 102 MET A O 1
ATOM 785 N N . PHE A 1 103 ? -1.151 -2.274 -13.017 1.00 93.50 103 PHE A N 1
ATOM 786 C CA . PHE A 1 103 ? -2.160 -3.219 -12.541 1.00 93.50 103 PHE A CA 1
ATOM 787 C C . PHE A 1 103 ? -2.167 -3.307 -11.008 1.00 93.50 103 PHE A C 1
ATOM 789 O O . PHE A 1 103 ? -3.211 -3.136 -10.375 1.00 93.50 103 PHE A O 1
ATOM 796 N N . PHE A 1 104 ? -0.999 -3.504 -10.389 1.00 90.56 104 PHE A N 1
ATOM 797 C CA . PHE A 1 104 ? -0.900 -3.592 -8.931 1.00 90.56 104 PHE A CA 1
ATOM 798 C C . PHE A 1 104 ? -1.133 -2.263 -8.213 1.00 90.56 104 PHE A C 1
ATOM 800 O O . PHE A 1 104 ? -1.640 -2.272 -7.092 1.00 90.56 104 PHE A O 1
ATOM 807 N N . ALA A 1 105 ? -0.835 -1.127 -8.844 1.00 90.31 105 ALA A N 1
ATOM 808 C CA . ALA A 1 105 ? -1.211 0.184 -8.329 1.00 90.31 105 ALA A CA 1
ATOM 809 C C . ALA A 1 105 ? -2.741 0.316 -8.245 1.00 90.31 105 ALA A C 1
ATOM 811 O O . ALA A 1 105 ? -3.267 0.688 -7.195 1.00 90.31 105 ALA A O 1
ATOM 812 N N . GLY A 1 106 ? -3.460 -0.081 -9.302 1.00 90.12 106 GLY A N 1
ATOM 813 C CA . GLY A 1 106 ? -4.924 -0.137 -9.306 1.00 90.12 106 GLY A CA 1
ATOM 814 C C . GLY A 1 106 ? -5.481 -1.087 -8.241 1.00 90.12 106 GLY A C 1
ATOM 815 O O . GLY A 1 106 ? -6.332 -0.694 -7.442 1.00 90.12 106 GLY A O 1
ATOM 816 N N . ALA A 1 107 ? -4.946 -2.310 -8.159 1.00 88.62 107 ALA A N 1
ATOM 817 C CA . ALA A 1 107 ? -5.340 -3.284 -7.138 1.00 88.62 107 ALA A CA 1
ATOM 818 C C . ALA A 1 107 ? -5.094 -2.761 -5.710 1.00 88.62 107 ALA A C 1
ATOM 820 O O . ALA A 1 107 ? -5.936 -2.929 -4.827 1.00 88.62 107 ALA A O 1
ATOM 821 N N . GLY A 1 108 ? -3.966 -2.081 -5.489 1.00 86.69 108 GLY A N 1
ATOM 822 C CA . GLY A 1 108 ? -3.633 -1.445 -4.219 1.00 86.69 108 GLY A CA 1
ATOM 823 C C . GLY A 1 108 ? -4.613 -0.336 -3.838 1.00 86.69 108 GLY A C 1
ATOM 824 O O . GLY A 1 108 ? -5.050 -0.280 -2.689 1.00 86.69 108 GLY A O 1
ATOM 825 N N . ILE A 1 109 ? -5.017 0.514 -4.788 1.00 87.88 109 ILE A N 1
ATOM 826 C CA . ILE A 1 109 ? -6.035 1.552 -4.560 1.00 87.88 109 ILE A CA 1
ATOM 827 C C . ILE A 1 109 ? -7.367 0.920 -4.141 1.00 87.88 109 ILE A C 1
ATOM 829 O O . ILE A 1 109 ? -7.933 1.324 -3.125 1.00 87.88 109 ILE A O 1
ATOM 833 N N . LEU A 1 110 ? -7.839 -0.101 -4.865 1.00 88.38 110 LEU A N 1
ATOM 834 C CA . LEU A 1 110 ? -9.092 -0.794 -4.544 1.00 88.38 110 LEU A CA 1
ATOM 835 C C . LEU A 1 110 ? -9.047 -1.458 -3.161 1.00 88.38 110 LEU A C 1
ATOM 837 O O . LEU A 1 110 ? -9.984 -1.319 -2.374 1.00 88.38 110 LEU A O 1
ATOM 841 N N . LEU A 1 111 ? -7.940 -2.131 -2.833 1.00 86.50 111 LEU A N 1
ATOM 842 C CA . LEU A 1 111 ? -7.753 -2.762 -1.527 1.00 86.50 111 LEU A CA 1
ATOM 843 C C . LEU A 1 111 ? -7.770 -1.725 -0.394 1.00 86.50 111 LEU A C 1
ATOM 845 O O . LEU A 1 111 ? -8.433 -1.927 0.625 1.00 86.50 111 LEU A O 1
ATOM 849 N N . ASN A 1 112 ? -7.086 -0.593 -0.582 1.00 86.50 112 ASN A N 1
ATOM 850 C CA . ASN A 1 112 ? -7.074 0.492 0.396 1.00 86.50 112 ASN A CA 1
ATOM 851 C C . ASN A 1 112 ? -8.449 1.155 0.547 1.00 86.50 112 ASN A C 1
ATOM 853 O O . ASN A 1 112 ? -8.845 1.451 1.672 1.00 86.50 112 ASN A O 1
ATOM 857 N N . ALA A 1 113 ? -9.199 1.337 -0.541 1.00 87.56 113 ALA A N 1
ATOM 858 C CA . ALA A 1 113 ? -10.570 1.839 -0.480 1.00 87.56 113 ALA A CA 1
ATOM 859 C C . ALA A 1 113 ? -11.470 0.904 0.346 1.00 87.56 113 ALA A C 1
ATOM 861 O O . ALA A 1 113 ? -12.181 1.364 1.241 1.00 87.56 113 ALA A O 1
ATOM 862 N N . GLY A 1 114 ? -11.373 -0.412 0.124 1.00 88.56 114 GLY A N 1
ATOM 863 C CA . GLY A 1 114 ? -12.107 -1.411 0.908 1.00 88.56 114 GLY A CA 1
ATOM 864 C C . GLY A 1 114 ? -11.781 -1.353 2.404 1.00 88.56 114 GLY A C 1
ATOM 865 O O . GLY A 1 114 ? -12.681 -1.358 3.245 1.00 88.56 114 GLY A O 1
ATOM 866 N N . TRP A 1 115 ? -10.502 -1.227 2.757 1.00 87.69 115 TRP A N 1
ATOM 867 C CA . TRP A 1 115 ? -10.083 -1.057 4.152 1.00 87.69 115 TRP A CA 1
ATOM 868 C C . TRP A 1 115 ? -10.539 0.269 4.770 1.00 87.69 115 TRP A C 1
ATOM 870 O O . TRP A 1 115 ? -10.940 0.283 5.933 1.00 87.69 115 TRP A O 1
ATOM 880 N N . LEU A 1 116 ? -10.530 1.370 4.014 1.00 87.12 116 LEU A N 1
ATOM 881 C CA . LEU A 1 116 ? -11.017 2.661 4.502 1.00 87.12 116 LEU A CA 1
ATOM 882 C C . LEU A 1 116 ? -12.508 2.592 4.855 1.00 87.12 116 LE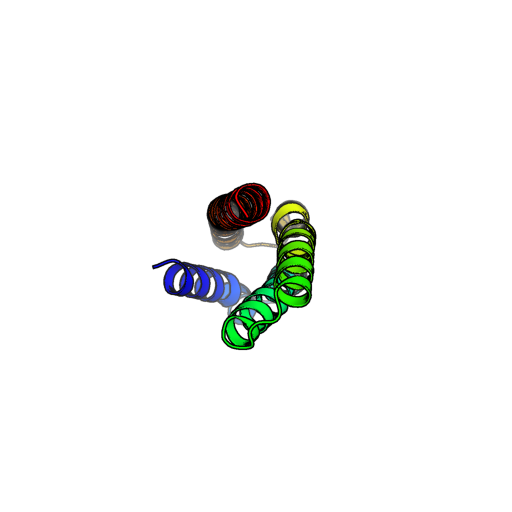U A C 1
ATOM 884 O O . LEU A 1 116 ? -12.902 3.058 5.924 1.00 87.12 116 LEU A O 1
ATOM 888 N N . VAL A 1 117 ? -13.323 1.958 4.006 1.00 89.50 117 VAL A N 1
ATOM 889 C CA . VAL A 1 117 ? -14.752 1.732 4.279 1.00 89.50 117 VAL A CA 1
ATOM 890 C C . VAL A 1 117 ? -14.943 0.953 5.582 1.00 89.50 117 VAL A C 1
ATOM 892 O O . VAL A 1 117 ? -15.752 1.351 6.419 1.00 89.50 117 VAL A O 1
ATOM 895 N N . GLN A 1 118 ? -14.156 -0.104 5.804 1.00 89.31 118 GLN A N 1
ATOM 896 C CA . GLN A 1 118 ? -14.211 -0.887 7.045 1.00 89.31 118 GLN A CA 1
ATOM 897 C C . GLN A 1 118 ? -13.845 -0.051 8.278 1.00 89.31 118 GLN A C 1
ATOM 899 O O . GLN A 1 118 ? -14.553 -0.094 9.282 1.00 89.31 118 GLN A O 1
ATOM 904 N N . ILE A 1 119 ? -12.776 0.749 8.207 1.00 88.25 119 ILE A N 1
ATOM 905 C CA . ILE A 1 119 ? -12.360 1.621 9.317 1.00 88.25 119 ILE A CA 1
ATOM 906 C C . ILE A 1 119 ? -13.443 2.668 9.625 1.00 88.25 119 ILE A C 1
ATOM 908 O O . ILE A 1 119 ? -13.729 2.937 10.793 1.00 88.25 119 ILE A O 1
ATOM 912 N N . ILE A 1 120 ? -14.076 3.239 8.597 1.00 87.44 120 ILE A N 1
ATOM 913 C CA . ILE A 1 120 ? -15.172 4.201 8.767 1.00 87.44 120 ILE A CA 1
ATOM 914 C C . ILE A 1 120 ? -16.401 3.534 9.398 1.00 87.44 120 ILE A C 1
ATOM 916 O O . ILE A 1 120 ? -17.031 4.157 10.253 1.00 87.44 120 ILE A O 1
ATOM 920 N N . SER A 1 121 ? -16.739 2.293 9.025 1.00 89.62 121 SER A N 1
ATOM 921 C CA . SER A 1 121 ? -17.837 1.543 9.662 1.00 89.62 121 SER A CA 1
ATOM 922 C C . SER A 1 121 ? -17.600 1.388 11.160 1.00 89.62 121 SER A C 1
ATOM 924 O O . SER A 1 121 ? -18.444 1.784 11.958 1.00 89.62 121 SER A O 1
ATOM 926 N N . ILE A 1 122 ? -16.392 0.959 11.542 1.00 87.50 122 ILE A N 1
ATOM 927 C CA . ILE A 1 122 ? -15.991 0.816 12.949 1.00 87.50 122 ILE A CA 1
ATOM 928 C C . ILE A 1 122 ? -16.131 2.149 13.697 1.00 87.50 122 ILE A C 1
ATOM 930 O O . ILE A 1 122 ? -16.639 2.191 14.815 1.00 87.50 122 ILE A O 1
ATOM 934 N N . LEU A 1 123 ? -15.718 3.261 13.080 1.00 86.00 123 LEU A N 1
ATOM 935 C CA . LEU A 1 123 ? -15.864 4.592 13.676 1.00 86.00 123 LEU A CA 1
ATOM 936 C C . LEU A 1 123 ? -17.329 5.003 13.860 1.00 86.00 123 LEU A C 1
ATOM 938 O O . LEU A 1 123 ? -17.657 5.665 14.846 1.00 86.00 123 LEU A O 1
ATOM 942 N N . LYS A 1 124 ? -18.207 4.653 12.915 1.00 87.44 124 LYS A N 1
ATOM 943 C CA . LYS A 1 124 ? -19.646 4.927 13.019 1.00 87.44 124 LYS A CA 1
ATOM 944 C C . LYS A 1 124 ? -20.285 4.104 14.136 1.00 87.44 124 LYS A C 1
ATOM 946 O O . LYS A 1 124 ? -21.015 4.678 14.939 1.00 87.44 124 LYS A O 1
ATOM 951 N N . GLU A 1 125 ? -19.969 2.814 14.212 1.00 87.56 125 GLU A N 1
ATOM 952 C CA . GLU A 1 125 ? -20.455 1.900 15.252 1.00 87.56 125 GLU A CA 1
ATOM 953 C C . GLU A 1 125 ? -20.042 2.379 16.651 1.00 87.56 125 GLU A C 1
ATOM 955 O O . GLU A 1 125 ? -20.897 2.546 17.517 1.00 87.56 125 GLU A O 1
ATOM 960 N N . GLU A 1 126 ? -18.766 2.723 16.863 1.00 83.00 126 GLU A N 1
ATOM 961 C CA . GLU A 1 126 ? -18.303 3.230 18.165 1.00 83.00 126 GLU A CA 1
ATOM 962 C C . GLU A 1 126 ? -18.974 4.552 18.567 1.00 83.00 126 GLU A C 1
ATOM 964 O O . GLU A 1 126 ? -19.270 4.772 19.743 1.00 83.00 126 GLU A O 1
ATOM 969 N N . ARG A 1 127 ? -19.241 5.443 17.602 1.00 83.69 127 ARG A N 1
ATOM 970 C CA . ARG A 1 127 ? -19.973 6.693 17.864 1.00 83.69 127 ARG A CA 1
ATOM 971 C C . ARG A 1 127 ? -21.437 6.450 18.216 1.00 83.69 127 ARG A C 1
ATOM 973 O O . ARG A 1 127 ? -21.979 7.219 19.003 1.00 83.69 127 ARG A O 1
ATOM 980 N N . ALA A 1 128 ? -22.073 5.443 17.620 1.00 84.25 128 ALA A N 1
ATOM 981 C CA . ALA A 1 128 ? -23.452 5.084 17.929 1.00 84.25 128 ALA A CA 1
ATOM 982 C C . ALA A 1 128 ? -23.561 4.539 19.361 1.00 84.25 128 ALA A C 1
ATOM 984 O O . ALA A 1 128 ? -24.357 5.063 20.137 1.00 84.25 128 ALA A O 1
ATOM 985 N N . SER A 1 129 ? -22.691 3.598 19.746 1.00 81.12 129 SER A N 1
ATOM 986 C CA . SER A 1 129 ? -22.668 3.037 21.106 1.00 81.12 129 SER A CA 1
ATOM 987 C C . SER A 1 129 ? -22.395 4.092 22.183 1.00 81.12 129 SER A C 1
ATOM 989 O O . SER A 1 129 ? -22.983 4.054 23.260 1.00 81.12 129 SER A O 1
ATOM 991 N N . ALA A 1 130 ? -21.538 5.076 21.893 1.00 79.38 130 ALA A N 1
ATOM 992 C CA . ALA A 1 130 ? -21.250 6.168 22.822 1.00 79.38 130 ALA A CA 1
ATOM 993 C C . ALA A 1 130 ? -22.411 7.166 23.005 1.00 79.38 130 ALA A C 1
ATOM 995 O O . ALA A 1 130 ? -22.372 7.950 23.944 1.00 79.38 130 ALA A O 1
ATOM 996 N N . ARG A 1 131 ? -23.406 7.187 22.105 1.00 79.88 131 ARG A N 1
ATOM 997 C CA . ARG A 1 131 ? -24.598 8.055 22.207 1.00 79.88 131 ARG A CA 1
ATOM 998 C C . ARG A 1 131 ? -25.770 7.389 22.924 1.00 79.88 131 ARG A C 1
ATOM 1000 O O . ARG A 1 131 ? -26.681 8.092 23.341 1.00 79.88 131 ARG A O 1
ATOM 1007 N N . SER A 1 132 ? -25.777 6.060 23.002 1.00 75.00 132 SER A N 1
ATOM 1008 C CA . SER A 1 132 ? -26.805 5.271 23.689 1.00 75.00 132 SER A CA 1
ATOM 1009 C C . SER A 1 132 ? -26.460 4.952 25.149 1.00 75.00 132 SER A C 1
ATOM 1011 O O . SER A 1 132 ? -27.219 4.233 25.792 1.00 75.00 132 SER A O 1
ATOM 1013 N N . SER A 1 133 ? -25.300 5.415 25.630 1.00 61.84 133 SER A N 1
ATOM 1014 C CA . SER A 1 133 ? -24.808 5.269 27.010 1.00 61.84 133 SER A CA 1
ATOM 1015 C C . SER A 1 133 ? -24.980 6.584 27.757 1.00 61.84 133 SER A C 1
ATOM 1017 O O . SER A 1 133 ? -25.289 6.533 28.963 1.00 61.84 133 SER A O 1
#

InterPro domains:
  IPR006634 TRAM/LAG1/CLN8 homology domain [PF03798] (4-120)